Protein AF-D4MWE1-F1 (afdb_monomer_lite)

Organism: Anaerostipes hadrus (NCBI:txid649756)

Sequence (87 aa):
MTAAFTAALNGIYLFIIPMGIWIGSSTTDYQSFVASFIFYLIFVSVVASILMKVLYAFVNAMQVGNAVEHTDQVLAEPEIPERSTEL

Structure (mmCIF, N/CA/C/O backbone):
data_AF-D4MWE1-F1
#
_entry.id   AF-D4MWE1-F1
#
loop_
_atom_site.group_PDB
_atom_site.id
_atom_site.type_symbol
_atom_site.label_atom_id
_atom_site.label_alt_id
_atom_site.label_comp_id
_atom_site.label_asym_id
_atom_site.label_entity_id
_atom_site.label_seq_id
_atom_site.pdbx_PDB_ins_code
_atom_site.Cartn_x
_atom_site.Cartn_y
_atom_site.Cartn_z
_atom_site.occupancy
_atom_site.B_iso_or_equiv
_atom_site.auth_seq_id
_atom_site.auth_comp_id
_atom_site.auth_asym_id
_atom_site.auth_atom_id
_atom_site.pdbx_PDB_model_num
ATOM 1 N N . MET A 1 1 ? -8.910 7.182 8.709 1.00 59.69 1 MET A N 1
ATOM 2 C CA . MET A 1 1 ? -8.247 5.964 8.178 1.00 59.69 1 MET A CA 1
ATOM 3 C C . MET A 1 1 ? -8.115 5.962 6.656 1.00 59.69 1 MET A C 1
ATOM 5 O O . MET A 1 1 ? -7.047 5.625 6.167 1.00 59.69 1 MET A O 1
ATOM 9 N N . THR A 1 2 ? -9.131 6.389 5.903 1.00 66.06 2 THR A N 1
ATOM 10 C CA . THR A 1 2 ? -9.121 6.462 4.427 1.00 66.06 2 THR A CA 1
ATOM 11 C C . THR A 1 2 ? -7.985 7.305 3.840 1.00 66.06 2 THR A C 1
ATOM 13 O O . THR A 1 2 ? -7.314 6.844 2.927 1.00 66.06 2 THR A O 1
ATOM 16 N N . ALA A 1 3 ? -7.706 8.494 4.385 1.00 74.69 3 ALA A N 1
ATOM 17 C CA . ALA A 1 3 ? -6.680 9.387 3.830 1.00 74.69 3 ALA A CA 1
ATOM 18 C C . ALA A 1 3 ? -5.254 8.807 3.889 1.00 74.69 3 ALA A C 1
ATOM 20 O O . ALA A 1 3 ? -4.525 8.883 2.907 1.00 74.69 3 ALA A O 1
ATOM 21 N N . ALA A 1 4 ? -4.869 8.185 5.009 1.00 76.88 4 ALA A N 1
ATOM 22 C CA . ALA A 1 4 ? -3.540 7.592 5.173 1.00 76.88 4 ALA A CA 1
ATOM 23 C C . ALA A 1 4 ? -3.334 6.377 4.256 1.00 76.88 4 ALA A C 1
ATOM 25 O O . ALA A 1 4 ? -2.272 6.230 3.659 1.00 76.88 4 ALA A O 1
ATOM 26 N N . PHE A 1 5 ? -4.365 5.543 4.091 1.00 73.88 5 PHE A N 1
ATOM 27 C CA . PHE A 1 5 ? -4.314 4.401 3.181 1.00 73.88 5 PHE A CA 1
ATOM 28 C C . PHE A 1 5 ? -4.235 4.853 1.718 1.00 73.88 5 PHE A C 1
ATOM 30 O O . PHE A 1 5 ? -3.357 4.410 0.986 1.00 73.88 5 PHE A O 1
ATOM 37 N N . THR A 1 6 ? -5.068 5.811 1.303 1.00 74.62 6 THR A N 1
ATOM 38 C CA . THR A 1 6 ? -5.004 6.390 -0.049 1.00 74.62 6 THR A CA 1
ATOM 39 C C . THR A 1 6 ? -3.667 7.093 -0.312 1.00 74.62 6 THR A C 1
ATOM 41 O O . THR A 1 6 ? -3.127 6.990 -1.412 1.00 74.62 6 THR A O 1
ATOM 44 N N . ALA A 1 7 ? -3.095 7.776 0.683 1.00 80.25 7 ALA A N 1
ATOM 45 C CA . ALA A 1 7 ? -1.769 8.382 0.576 1.00 80.25 7 ALA A CA 1
ATOM 46 C C . ALA A 1 7 ? -0.661 7.325 0.456 1.00 80.25 7 ALA A C 1
ATOM 48 O O . ALA A 1 7 ? 0.225 7.484 -0.376 1.00 80.25 7 ALA A O 1
ATOM 49 N N . ALA A 1 8 ? -0.731 6.228 1.216 1.00 79.12 8 ALA A N 1
ATOM 50 C CA . ALA A 1 8 ? 0.214 5.117 1.110 1.00 79.12 8 ALA A CA 1
ATOM 51 C C . ALA A 1 8 ? 0.136 4.426 -0.262 1.00 79.12 8 ALA A C 1
ATOM 53 O O . ALA A 1 8 ? 1.167 4.146 -0.872 1.00 79.12 8 ALA A O 1
ATOM 54 N N . LEU A 1 9 ? -1.078 4.218 -0.781 1.00 76.81 9 LEU A N 1
ATOM 55 C CA . LEU A 1 9 ? -1.297 3.646 -2.109 1.00 76.81 9 LEU A CA 1
ATOM 56 C C . LEU A 1 9 ? -0.757 4.531 -3.229 1.00 76.81 9 LEU A C 1
ATOM 58 O O . LEU A 1 9 ? -0.123 4.026 -4.145 1.00 76.81 9 LEU A O 1
ATOM 62 N N . ASN A 1 10 ? -0.973 5.844 -3.161 1.00 80.44 10 ASN A N 1
ATOM 63 C CA . ASN A 1 10 ? -0.420 6.757 -4.162 1.00 80.44 10 ASN A CA 1
ATOM 64 C C . ASN A 1 10 ? 1.097 6.941 -3.995 1.00 80.44 10 ASN A C 1
ATOM 66 O O . ASN A 1 10 ? 1.828 7.050 -4.977 1.00 80.44 10 ASN A O 1
ATOM 70 N N . GLY A 1 11 ? 1.584 6.929 -2.754 1.00 83.62 11 GLY A N 1
ATOM 71 C CA . GLY A 1 11 ? 2.999 7.065 -2.425 1.00 83.62 11 GLY A CA 1
ATOM 72 C C . GLY A 1 11 ? 3.850 5.894 -2.910 1.00 83.62 11 GLY A C 1
ATOM 73 O O . GLY A 1 11 ? 5.018 6.095 -3.234 1.00 83.62 11 GLY A O 1
ATOM 74 N N . ILE A 1 12 ? 3.281 4.692 -3.045 1.00 83.44 12 ILE A N 1
ATOM 75 C CA . ILE A 1 12 ? 4.030 3.530 -3.539 1.00 83.44 12 ILE A CA 1
ATOM 76 C C . ILE A 1 12 ? 4.527 3.736 -4.978 1.00 83.44 12 ILE A C 1
ATOM 78 O O . ILE A 1 12 ? 5.619 3.286 -5.324 1.00 83.44 12 ILE A O 1
ATOM 82 N N . TYR A 1 13 ? 3.794 4.498 -5.798 1.00 83.31 13 TYR A N 1
ATOM 83 C CA . TYR A 1 13 ? 4.207 4.809 -7.168 1.00 83.31 13 TYR A CA 1
ATOM 84 C C . TYR A 1 13 ? 5.450 5.704 -7.219 1.00 83.31 13 TYR A C 1
ATOM 86 O O . TYR A 1 13 ? 6.254 5.558 -8.138 1.00 83.31 13 TYR A O 1
ATOM 94 N N . LEU A 1 14 ? 5.672 6.559 -6.210 1.00 86.94 14 LEU A N 1
ATOM 95 C CA . LEU A 1 14 ? 6.899 7.363 -6.115 1.00 86.94 14 LEU A CA 1
ATOM 96 C C . LEU A 1 14 ? 8.152 6.493 -5.970 1.00 86.94 14 LEU A C 1
ATOM 98 O O . LEU A 1 14 ? 9.231 6.930 -6.355 1.00 86.94 14 LEU A O 1
ATOM 102 N N . PHE A 1 15 ? 8.017 5.273 -5.446 1.00 86.81 15 PHE A N 1
ATOM 103 C CA . PHE A 1 15 ? 9.130 4.338 -5.287 1.00 86.81 15 PHE A CA 1
ATOM 104 C C . PHE A 1 15 ? 9.204 3.305 -6.419 1.00 86.81 15 PHE A C 1
ATOM 106 O O . PHE A 1 15 ? 10.291 2.989 -6.906 1.00 86.81 15 PHE A O 1
ATOM 113 N N . ILE A 1 16 ? 8.053 2.805 -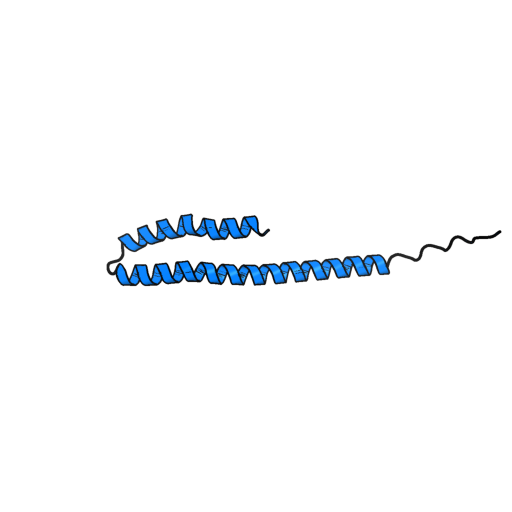6.882 1.00 87.50 16 ILE A N 1
ATOM 114 C CA . ILE A 1 16 ? 7.992 1.784 -7.935 1.00 87.50 16 ILE A CA 1
ATOM 115 C C . ILE A 1 16 ? 8.479 2.330 -9.282 1.00 87.50 16 ILE A C 1
ATOM 117 O O . ILE A 1 16 ? 9.176 1.612 -9.996 1.00 87.50 16 ILE A O 1
ATOM 121 N N . ILE A 1 17 ? 8.161 3.580 -9.638 1.00 88.12 17 ILE A N 1
ATOM 122 C CA . ILE A 1 17 ? 8.560 4.147 -10.937 1.00 88.12 17 ILE A CA 1
ATOM 123 C C . ILE A 1 17 ? 10.092 4.277 -11.064 1.00 88.12 17 ILE A C 1
ATOM 125 O O . ILE A 1 17 ? 10.636 3.742 -12.033 1.00 88.12 17 ILE A O 1
ATOM 129 N N . PRO A 1 18 ? 10.828 4.882 -10.106 1.00 89.81 18 PRO A N 1
ATOM 130 C CA . PRO A 1 18 ? 12.291 4.917 -10.155 1.00 89.81 18 PRO A CA 1
ATOM 131 C C . PRO A 1 18 ? 12.931 3.526 -10.167 1.00 89.81 18 PRO A C 1
ATOM 133 O O . PRO A 1 18 ? 13.844 3.283 -10.955 1.00 89.81 18 PRO A O 1
ATOM 136 N N . MET A 1 19 ? 12.432 2.595 -9.343 1.00 87.06 19 MET A N 1
ATOM 137 C CA . MET A 1 19 ? 12.934 1.215 -9.327 1.00 87.06 19 MET A CA 1
ATOM 138 C C . MET A 1 19 ? 12.697 0.497 -10.656 1.00 87.06 19 MET A C 1
ATOM 140 O O . MET A 1 19 ? 13.577 -0.217 -11.133 1.00 87.06 19 MET A O 1
ATOM 144 N N . GLY A 1 20 ? 11.537 0.711 -11.276 1.00 86.94 20 GLY A N 1
ATOM 145 C CA . GLY A 1 20 ? 11.215 0.168 -12.591 1.00 86.94 20 GLY A CA 1
ATOM 146 C C . GLY A 1 20 ? 12.144 0.689 -13.684 1.00 86.94 20 GLY A C 1
ATOM 147 O O . GLY A 1 20 ? 12.611 -0.094 -14.505 1.00 86.94 20 GLY A O 1
ATOM 148 N N . ILE A 1 21 ? 12.476 1.984 -13.668 1.00 86.44 21 ILE A N 1
ATOM 149 C CA . ILE A 1 21 ? 13.432 2.580 -14.617 1.00 86.44 21 ILE A CA 1
ATOM 150 C C . ILE A 1 21 ? 14.838 2.014 -14.396 1.00 86.44 21 ILE A C 1
ATOM 152 O O . ILE A 1 21 ? 15.520 1.665 -15.360 1.00 86.44 21 ILE A O 1
ATOM 156 N N . TRP A 1 22 ? 15.264 1.878 -13.138 1.00 88.12 22 TRP A N 1
ATOM 157 C CA . TRP A 1 22 ? 16.586 1.345 -12.819 1.00 88.12 22 TRP A CA 1
ATOM 158 C C . TRP A 1 22 ? 16.737 -0.116 -13.267 1.00 88.12 22 TRP A C 1
ATOM 160 O O . TRP A 1 22 ? 17.695 -0.438 -13.968 1.00 88.12 22 TRP A O 1
ATOM 170 N N . ILE A 1 23 ? 15.759 -0.977 -12.969 1.00 85.69 23 ILE A N 1
ATOM 171 C CA . ILE A 1 23 ? 15.738 -2.382 -13.420 1.00 85.69 23 ILE A CA 1
ATOM 172 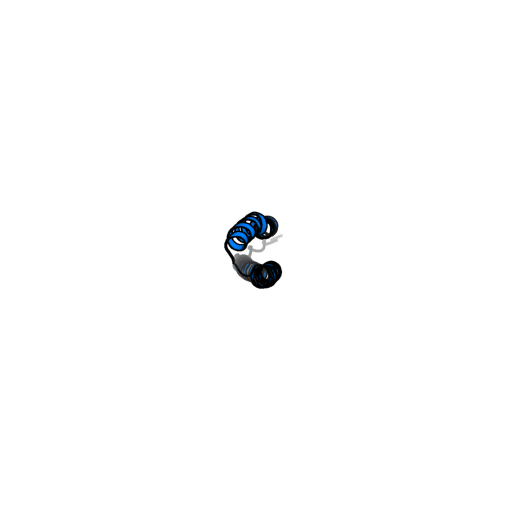C C . ILE A 1 23 ? 15.562 -2.490 -14.945 1.00 85.69 23 ILE A C 1
ATOM 174 O O . ILE A 1 23 ? 16.171 -3.345 -15.589 1.00 85.69 23 ILE A O 1
ATOM 178 N N . GLY A 1 24 ? 14.766 -1.606 -15.548 1.00 83.88 24 GLY A N 1
ATOM 179 C CA . GLY A 1 24 ? 14.584 -1.561 -16.997 1.00 83.88 24 GLY A CA 1
ATOM 180 C C . GLY A 1 24 ? 15.880 -1.239 -17.741 1.00 83.88 24 GLY A C 1
ATOM 181 O O . GLY A 1 24 ? 16.108 -1.778 -18.819 1.00 83.88 24 GLY A O 1
ATOM 182 N N . SER A 1 25 ? 16.757 -0.420 -17.148 1.00 80.12 25 SER A N 1
ATOM 183 C CA . SER A 1 25 ? 18.052 -0.055 -17.741 1.00 80.12 25 SER A CA 1
ATOM 184 C C . SER A 1 25 ? 19.084 -1.191 -17.773 1.00 80.12 25 SER A C 1
ATOM 186 O O . SER A 1 25 ? 20.014 -1.136 -18.575 1.00 80.12 25 SER A O 1
ATOM 188 N N . SER A 1 26 ? 18.926 -2.227 -16.941 1.00 80.75 26 SER A N 1
ATOM 189 C CA . SER A 1 26 ? 19.820 -3.396 -16.898 1.00 80.75 26 SER A CA 1
ATOM 190 C C . SER A 1 26 ? 19.298 -4.605 -17.683 1.00 80.75 26 SER A C 1
ATOM 192 O O . SER A 1 26 ? 19.994 -5.615 -17.791 1.00 80.75 26 SER A O 1
ATOM 194 N N . THR A 1 27 ? 18.089 -4.514 -18.243 1.00 81.25 27 THR A N 1
ATOM 195 C CA . THR A 1 27 ? 17.430 -5.611 -18.959 1.00 81.25 27 THR A CA 1
ATOM 196 C C . THR A 1 27 ? 17.719 -5.555 -20.461 1.00 81.25 27 THR A C 1
ATOM 198 O O . THR A 1 27 ? 17.651 -4.500 -21.084 1.00 81.25 27 THR A O 1
ATOM 201 N N . THR A 1 28 ? 18.000 -6.710 -21.067 1.00 79.62 28 THR A N 1
ATOM 202 C CA . THR A 1 28 ? 18.251 -6.859 -22.512 1.00 79.62 28 THR A CA 1
ATOM 203 C C . THR A 1 28 ? 16.976 -6.867 -23.364 1.00 79.62 28 THR A C 1
ATOM 205 O O . THR A 1 28 ? 17.017 -6.423 -24.508 1.00 79.62 28 THR A O 1
ATOM 208 N N . ASP A 1 29 ? 15.843 -7.328 -22.819 1.00 85.88 29 ASP A N 1
ATOM 209 C CA . ASP A 1 29 ? 14.519 -7.307 -23.464 1.00 85.88 29 ASP A CA 1
ATOM 210 C C . ASP A 1 29 ? 13.584 -6.294 -22.783 1.00 85.88 29 ASP A C 1
ATOM 212 O O . ASP A 1 29 ? 12.787 -6.609 -21.892 1.00 85.88 29 ASP A O 1
ATOM 216 N N . TYR A 1 30 ? 13.709 -5.038 -23.207 1.00 86.69 30 TYR A N 1
ATOM 217 C CA . TYR A 1 30 ? 12.929 -3.931 -22.661 1.00 86.69 30 TYR A CA 1
ATOM 218 C C . TYR A 1 30 ? 11.425 -4.061 -22.955 1.00 86.69 30 TYR A C 1
ATOM 220 O O . TYR A 1 30 ? 10.599 -3.688 -22.123 1.00 86.69 30 TYR A O 1
ATOM 228 N 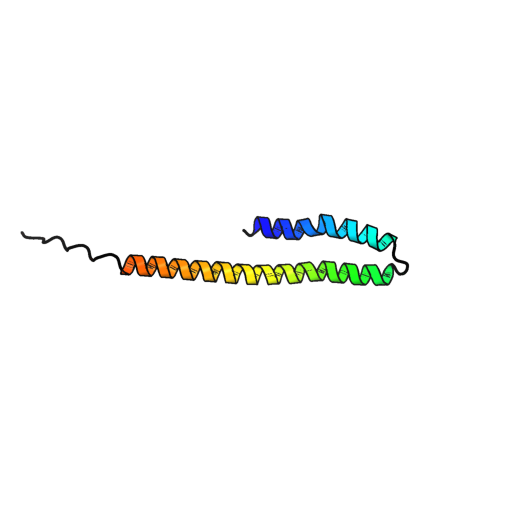N . GLN A 1 31 ? 11.045 -4.613 -24.111 1.00 87.62 31 GLN A N 1
ATOM 229 C CA . GLN A 1 31 ? 9.641 -4.706 -24.517 1.00 87.62 31 GLN A CA 1
ATOM 230 C C . GLN A 1 31 ? 8.862 -5.665 -23.610 1.00 87.62 31 GLN A C 1
ATOM 232 O O . GLN A 1 31 ? 7.782 -5.319 -23.122 1.00 87.62 31 GLN A O 1
ATOM 237 N N . SER A 1 32 ? 9.423 -6.849 -23.353 1.00 88.88 32 SER A N 1
ATOM 238 C CA . SER A 1 32 ? 8.813 -7.840 -22.460 1.00 88.88 32 SER A CA 1
ATOM 239 C C . SER A 1 32 ? 8.755 -7.344 -21.009 1.00 88.88 32 SER A C 1
ATOM 241 O O . SER A 1 32 ? 7.738 -7.503 -20.318 1.00 88.88 32 SER A O 1
ATOM 243 N N . PHE A 1 33 ? 9.811 -6.652 -20.565 1.00 90.31 33 PHE A N 1
ATOM 244 C CA . PHE A 1 33 ? 9.859 -6.033 -19.242 1.00 90.31 33 PHE A CA 1
ATOM 245 C C . PHE A 1 33 ? 8.767 -4.974 -19.057 1.00 90.31 33 PHE A C 1
ATOM 247 O O . PHE A 1 33 ? 8.000 -5.055 -18.098 1.00 90.31 33 PHE A O 1
ATOM 254 N N . VAL A 1 34 ? 8.650 -4.008 -19.975 1.00 90.00 34 VAL A N 1
ATOM 255 C CA . VAL A 1 34 ? 7.677 -2.908 -19.860 1.00 90.00 34 VAL A CA 1
ATOM 256 C C . VAL A 1 34 ? 6.239 -3.421 -19.894 1.00 90.00 34 VAL A C 1
ATOM 258 O O . VAL A 1 34 ? 5.414 -2.950 -19.110 1.00 90.00 34 VAL A O 1
ATOM 261 N N . ALA A 1 35 ? 5.934 -4.409 -20.742 1.00 91.12 35 ALA A N 1
ATOM 262 C CA . ALA A 1 35 ? 4.605 -5.018 -20.789 1.00 91.12 35 ALA A CA 1
ATOM 263 C C . ALA A 1 35 ? 4.215 -5.631 -19.432 1.00 91.12 35 ALA A C 1
ATOM 265 O O . ALA A 1 35 ? 3.133 -5.358 -18.906 1.00 91.12 35 ALA A O 1
ATOM 266 N N . SER A 1 36 ? 5.131 -6.394 -18.829 1.00 91.00 36 SER A N 1
ATOM 267 C CA . SER A 1 36 ? 4.932 -6.991 -17.503 1.00 91.00 36 SER A CA 1
ATOM 268 C C . SER A 1 36 ? 4.854 -5.924 -16.407 1.00 91.00 36 SER A C 1
ATOM 270 O O . SER A 1 36 ? 4.019 -6.003 -15.507 1.00 91.00 36 SER A O 1
ATOM 272 N N . PHE A 1 37 ? 5.688 -4.888 -16.491 1.00 90.44 37 PHE A N 1
ATOM 273 C CA . PHE A 1 37 ? 5.739 -3.806 -15.514 1.00 90.44 37 PHE A CA 1
ATOM 274 C C . PHE A 1 37 ? 4.438 -2.993 -15.478 1.00 90.44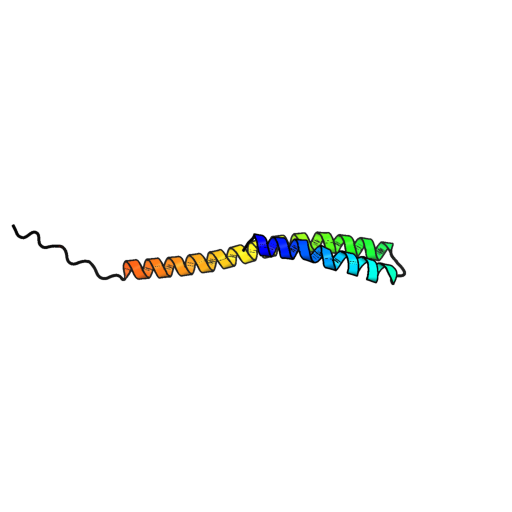 37 PHE A C 1
ATOM 276 O O . PHE A 1 37 ? 3.878 -2.776 -14.403 1.00 90.44 37 PHE A O 1
ATOM 283 N N . ILE A 1 38 ? 3.904 -2.605 -16.642 1.00 90.00 38 ILE A N 1
ATOM 284 C CA . ILE A 1 38 ? 2.617 -1.900 -16.739 1.00 90.00 38 ILE A CA 1
ATOM 285 C C . ILE A 1 38 ? 1.474 -2.791 -16.239 1.00 90.00 38 ILE A C 1
ATOM 287 O O . ILE A 1 38 ? 0.598 -2.312 -15.516 1.00 90.00 38 ILE A O 1
ATOM 291 N N . PHE A 1 39 ? 1.497 -4.087 -16.567 1.00 92.50 39 PHE A N 1
ATOM 292 C CA . PHE A 1 39 ? 0.512 -5.040 -16.056 1.00 92.50 39 PHE A CA 1
ATOM 293 C C . PHE A 1 39 ? 0.483 -5.046 -14.521 1.00 92.50 39 PHE A C 1
ATOM 295 O O . PHE A 1 39 ? -0.581 -4.860 -13.926 1.00 92.50 39 PHE A O 1
ATOM 302 N N . TYR A 1 40 ? 1.643 -5.173 -13.871 1.00 89.94 40 TYR A N 1
ATOM 303 C CA . TYR A 1 40 ? 1.723 -5.149 -12.409 1.00 89.94 40 TYR A CA 1
ATOM 304 C C . TYR A 1 40 ? 1.348 -3.788 -11.804 1.00 89.94 40 TYR A C 1
ATOM 306 O O . TYR A 1 40 ? 0.700 -3.761 -10.756 1.00 89.94 40 TYR A O 1
ATOM 314 N N . LEU A 1 41 ? 1.681 -2.670 -12.462 1.00 88.50 41 LEU A N 1
ATOM 315 C CA . LEU A 1 41 ? 1.283 -1.324 -12.025 1.00 88.50 41 LEU A CA 1
ATOM 316 C C . LEU A 1 41 ? -0.236 -1.131 -11.994 1.00 88.50 41 LEU A C 1
ATOM 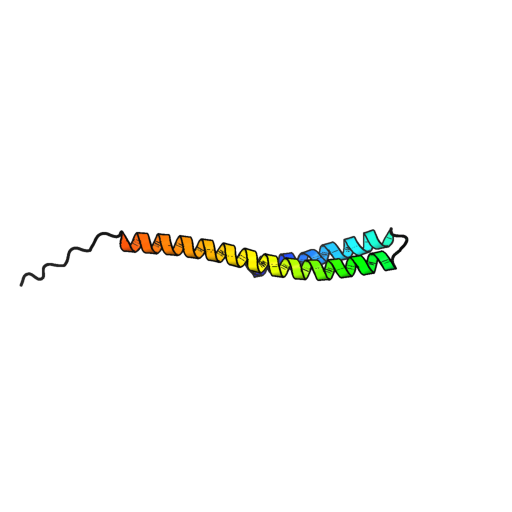318 O O . LEU A 1 41 ? -0.764 -0.501 -11.079 1.00 88.50 41 LEU A O 1
ATOM 322 N N . ILE A 1 42 ? -0.956 -1.673 -12.973 1.00 88.88 42 ILE A N 1
ATOM 323 C CA . ILE A 1 42 ? -2.421 -1.610 -12.974 1.00 88.88 42 ILE A CA 1
ATOM 324 C C . ILE A 1 42 ? -2.979 -2.614 -11.957 1.00 88.88 42 ILE A C 1
ATOM 326 O O . ILE A 1 42 ? -3.890 -2.289 -11.192 1.00 88.88 42 ILE A O 1
ATOM 330 N N . PHE A 1 43 ? -2.404 -3.816 -11.898 1.00 89.00 43 PHE A N 1
ATOM 331 C CA . PHE A 1 43 ? -2.866 -4.884 -11.015 1.00 89.00 43 PHE A CA 1
ATOM 332 C C . PHE A 1 43 ? -2.774 -4.509 -9.529 1.00 89.00 43 PHE A C 1
ATOM 334 O O . PHE A 1 43 ? -3.715 -4.765 -8.775 1.00 89.00 43 PHE A O 1
ATOM 341 N N . VAL A 1 44 ? -1.698 -3.838 -9.101 1.00 85.69 44 VAL A N 1
ATOM 342 C CA . VAL A 1 44 ? -1.543 -3.412 -7.699 1.00 85.69 44 VAL A CA 1
ATOM 343 C C . VAL A 1 44 ? -2.658 -2.456 -7.258 1.00 85.69 44 VAL A C 1
ATOM 345 O O . VAL A 1 44 ? -3.162 -2.585 -6.143 1.00 85.69 44 VAL A O 1
ATOM 348 N N . SER A 1 45 ? -3.124 -1.567 -8.144 1.00 82.81 45 SER A N 1
ATOM 349 C CA . SER A 1 45 ? -4.250 -0.658 -7.874 1.00 82.81 45 SER A CA 1
ATOM 350 C C . SER A 1 45 ? -5.568 -1.411 -7.638 1.00 82.81 45 SER A C 1
ATOM 352 O O . SER A 1 45 ? -6.357 -1.086 -6.741 1.00 82.81 45 SER A O 1
ATOM 354 N N . VAL A 1 46 ? -5.792 -2.480 -8.405 1.00 88.19 46 VAL A N 1
ATOM 355 C CA . VAL A 1 46 ? -6.973 -3.342 -8.258 1.00 88.19 46 VAL A CA 1
ATOM 356 C C . VAL A 1 46 ? -6.919 -4.112 -6.936 1.00 88.19 46 VAL A C 1
ATOM 358 O O . VAL A 1 46 ? -7.897 -4.110 -6.185 1.00 88.19 46 VAL A O 1
ATOM 361 N N . VAL A 1 47 ? -5.772 -4.711 -6.603 1.00 87.69 47 VAL A N 1
ATOM 362 C CA . VAL A 1 47 ? -5.578 -5.439 -5.334 1.00 87.69 47 VAL A CA 1
ATOM 363 C C . VAL A 1 47 ? -5.769 -4.514 -4.133 1.00 87.69 47 VAL A C 1
ATOM 365 O O . VAL A 1 47 ? -6.467 -4.864 -3.181 1.00 87.69 47 VAL A O 1
ATOM 368 N N . ALA A 1 48 ? -5.219 -3.304 -4.199 1.00 84.88 48 ALA A N 1
ATOM 369 C CA . ALA A 1 48 ? -5.390 -2.282 -3.177 1.00 84.88 48 ALA A CA 1
ATOM 370 C C . ALA A 1 48 ? -6.865 -1.927 -2.925 1.00 84.88 48 ALA A C 1
ATOM 372 O O . ALA A 1 48 ? -7.296 -1.797 -1.777 1.00 84.88 48 ALA A O 1
ATOM 373 N N . SER A 1 49 ? -7.658 -1.828 -3.993 1.00 83.44 49 SER A N 1
ATOM 374 C CA . SER A 1 49 ? -9.096 -1.553 -3.906 1.00 83.44 49 SER A CA 1
ATOM 375 C C . SER A 1 49 ? -9.859 -2.680 -3.200 1.00 83.44 49 SER A C 1
ATOM 377 O O . SER A 1 49 ? -10.775 -2.420 -2.417 1.00 83.44 49 SER A O 1
ATOM 379 N N . ILE A 1 50 ? -9.473 -3.937 -3.435 1.00 88.81 50 ILE A N 1
ATOM 380 C CA . ILE A 1 50 ? -10.056 -5.104 -2.754 1.00 88.81 50 ILE A CA 1
ATOM 381 C C . ILE A 1 50 ? -9.650 -5.111 -1.278 1.00 88.81 50 ILE A C 1
ATOM 383 O O . ILE A 1 50 ? -10.505 -5.288 -0.409 1.00 88.81 50 ILE A O 1
ATOM 387 N N . LEU A 1 51 ? -8.373 -4.850 -0.983 1.00 87.75 51 LEU A N 1
ATOM 388 C CA . LEU A 1 51 ? -7.867 -4.777 0.387 1.00 87.75 51 LEU A CA 1
ATOM 389 C C . LEU A 1 51 ? -8.610 -3.716 1.209 1.00 87.75 51 LEU A C 1
ATOM 391 O O . LEU A 1 51 ? -8.929 -3.953 2.371 1.00 87.75 51 LEU A O 1
ATOM 395 N N . MET A 1 52 ? -8.964 -2.585 0.595 1.00 86.25 52 MET A N 1
ATOM 396 C CA . MET A 1 52 ? -9.761 -1.548 1.251 1.00 86.25 52 MET A CA 1
ATOM 397 C C . MET A 1 52 ? -11.149 -2.044 1.671 1.00 86.25 52 MET A C 1
ATOM 399 O O . MET A 1 52 ? -11.608 -1.749 2.774 1.00 86.25 52 MET A O 1
ATOM 403 N N . LYS A 1 53 ? -11.815 -2.827 0.813 1.00 87.94 53 LYS A N 1
ATOM 404 C CA . LYS A 1 53 ? -13.117 -3.433 1.138 1.00 87.94 53 LYS A CA 1
ATOM 405 C C . LYS A 1 53 ? -12.997 -4.412 2.301 1.00 87.94 53 LYS A C 1
ATOM 407 O O . LYS A 1 53 ? -13.844 -4.409 3.190 1.00 87.94 53 LYS A O 1
ATOM 412 N N . VAL A 1 54 ? -11.935 -5.213 2.306 1.00 89.62 54 VAL A N 1
ATOM 413 C CA . VAL A 1 54 ? -11.643 -6.161 3.388 1.00 89.62 54 VAL A CA 1
ATOM 414 C C . VAL A 1 54 ? -11.380 -5.423 4.704 1.00 89.62 54 VAL A C 1
ATOM 416 O O . VAL A 1 54 ? -11.989 -5.753 5.718 1.00 89.62 54 VAL A O 1
ATOM 419 N N . LEU A 1 55 ? -10.553 -4.373 4.689 1.00 88.69 55 LEU A N 1
ATOM 420 C CA . LEU A 1 55 ? -10.318 -3.525 5.859 1.00 88.69 55 LEU A CA 1
ATOM 421 C C . LEU A 1 55 ? -11.627 -2.925 6.383 1.00 88.69 55 LEU A C 1
ATOM 423 O O . LEU A 1 55 ? -11.885 -2.975 7.582 1.00 88.69 55 LEU A O 1
ATOM 427 N N . TYR A 1 56 ? -12.469 -2.393 5.497 1.00 87.75 56 TYR A N 1
ATOM 428 C CA . TYR A 1 56 ? -13.759 -1.826 5.886 1.00 87.75 56 TYR A CA 1
ATOM 429 C C . TYR A 1 56 ? -14.668 -2.865 6.556 1.00 87.75 56 TYR A C 1
ATOM 431 O O . TYR A 1 56 ? -15.272 -2.572 7.586 1.00 87.75 56 TYR A O 1
ATOM 439 N N . ALA A 1 57 ? -14.709 -4.097 6.040 1.00 89.88 57 ALA A N 1
ATOM 440 C CA . ALA A 1 57 ? -15.448 -5.188 6.670 1.00 89.88 57 ALA A CA 1
ATOM 441 C C . ALA A 1 57 ? -14.935 -5.492 8.090 1.00 89.88 57 ALA A C 1
ATOM 443 O O . ALA A 1 57 ? -15.744 -5.643 9.005 1.00 89.88 57 ALA A O 1
ATOM 444 N N . PHE A 1 58 ? -13.615 -5.508 8.302 1.00 88.44 58 PHE A N 1
ATOM 445 C CA . PHE A 1 58 ? -13.036 -5.695 9.638 1.00 88.44 58 PHE A CA 1
ATOM 446 C C . PHE A 1 58 ? -13.374 -4.550 10.598 1.00 88.44 58 PHE A C 1
ATOM 448 O O . PHE A 1 58 ? -13.766 -4.798 11.737 1.00 88.44 58 PHE A O 1
ATOM 455 N N . VAL A 1 59 ? -13.267 -3.298 10.146 1.00 87.56 59 VAL A N 1
ATOM 456 C CA . VAL A 1 59 ? -13.634 -2.128 10.962 1.00 87.56 59 VAL A CA 1
ATOM 457 C C . VAL A 1 59 ? -15.123 -2.174 11.319 1.00 87.56 59 VAL A C 1
ATOM 459 O O . VAL A 1 59 ? -15.489 -1.870 12.453 1.00 87.56 59 VAL A O 1
ATOM 462 N N . ASN A 1 60 ? -15.990 -2.588 10.396 1.00 88.12 60 ASN A N 1
ATOM 463 C CA . ASN A 1 60 ? -17.417 -2.745 10.673 1.00 88.12 60 ASN A CA 1
ATOM 464 C C . ASN A 1 60 ? -17.692 -3.860 11.685 1.00 88.12 60 ASN A C 1
ATOM 466 O O . ASN A 1 60 ? -18.481 -3.653 12.600 1.00 88.12 60 ASN A O 1
ATOM 470 N N . ALA A 1 61 ? -17.020 -5.008 11.570 1.00 86.44 61 ALA A N 1
ATOM 471 C CA . ALA A 1 61 ? -17.166 -6.101 12.529 1.00 86.44 61 ALA A CA 1
ATOM 472 C C . ALA A 1 61 ? -16.781 -5.668 13.955 1.00 86.44 61 ALA A C 1
ATOM 474 O O . ALA A 1 61 ? -17.526 -5.927 14.898 1.00 86.44 61 ALA A O 1
ATOM 475 N N . MET A 1 62 ? -15.668 -4.942 14.106 1.00 89.69 62 MET A N 1
ATOM 476 C CA . MET A 1 62 ? -15.252 -4.394 15.404 1.00 89.69 62 MET A CA 1
ATOM 477 C C . MET A 1 62 ? -16.252 -3.368 15.952 1.00 89.69 62 MET A C 1
ATOM 479 O O . MET A 1 62 ? -16.567 -3.390 17.139 1.00 89.69 62 MET A O 1
ATOM 483 N N . GLN A 1 63 ? -16.778 -2.484 15.098 1.00 86.12 63 GLN A N 1
ATOM 484 C CA . GLN A 1 63 ? -17.783 -1.499 15.509 1.00 86.12 63 GLN A CA 1
ATOM 485 C C . GLN A 1 63 ? -19.083 -2.156 15.979 1.00 86.12 63 GLN A C 1
ATOM 487 O O . GLN A 1 63 ? -19.642 -1.725 16.982 1.00 86.12 63 GLN A O 1
ATOM 492 N N . VAL A 1 64 ? -19.550 -3.197 15.282 1.00 85.50 64 VAL A N 1
ATOM 493 C CA . VAL A 1 64 ? -20.746 -3.954 15.680 1.00 85.50 64 VAL A CA 1
ATOM 494 C C . VAL A 1 64 ? -20.522 -4.651 17.018 1.00 85.50 64 VAL A C 1
ATOM 496 O O . VAL A 1 64 ? -21.384 -4.555 17.883 1.00 85.50 64 VAL A O 1
ATOM 499 N N . GLY A 1 65 ? -19.364 -5.289 17.219 1.00 84.12 65 GLY A N 1
ATOM 500 C CA . GLY A 1 65 ? -19.022 -5.912 18.503 1.00 84.12 65 GLY A CA 1
ATOM 501 C C . GLY A 1 65 ? -19.070 -4.912 19.659 1.00 84.12 65 GLY A C 1
ATOM 502 O O . GLY A 1 65 ? -19.793 -5.123 20.626 1.00 84.12 65 GLY A O 1
ATOM 503 N N . ASN A 1 66 ? -18.399 -3.770 19.501 1.00 82.19 66 ASN A N 1
ATOM 504 C CA . ASN A 1 66 ? -18.411 -2.707 20.505 1.00 82.19 66 ASN A CA 1
ATOM 505 C C . ASN A 1 66 ? -19.838 -2.172 20.749 1.00 82.19 66 ASN A C 1
ATOM 507 O O . ASN A 1 66 ? -20.237 -1.980 21.889 1.00 82.19 66 ASN A O 1
ATOM 511 N N . ALA A 1 67 ? -20.648 -1.970 19.704 1.00 79.88 67 ALA A N 1
ATOM 512 C CA . ALA A 1 67 ? -22.032 -1.507 19.856 1.00 79.88 67 ALA A CA 1
ATOM 513 C C . ALA A 1 67 ? -22.924 -2.502 20.624 1.00 79.88 67 ALA A C 1
ATOM 515 O O . ALA A 1 67 ? -23.790 -2.080 21.394 1.00 79.88 67 ALA A O 1
ATOM 516 N N . VAL A 1 68 ? -22.710 -3.807 20.436 1.00 84.75 68 VAL A N 1
ATOM 517 C CA . VAL A 1 68 ? -23.406 -4.853 21.199 1.00 84.75 68 VAL A CA 1
ATOM 518 C C . VAL A 1 68 ? -22.997 -4.803 22.669 1.00 84.75 68 VAL A C 1
ATOM 520 O O . VAL A 1 68 ? -23.878 -4.817 23.521 1.00 84.75 68 VAL A O 1
ATOM 523 N N . GLU A 1 69 ? -21.705 -4.654 22.972 1.00 83.25 69 GLU A N 1
ATOM 524 C CA . GLU A 1 69 ? -21.221 -4.496 24.353 1.00 83.25 69 GLU A CA 1
ATOM 525 C C . GLU A 1 69 ? -21.833 -3.269 25.047 1.00 83.25 69 GLU A C 1
ATOM 527 O O . GLU A 1 69 ? -22.287 -3.373 26.183 1.00 83.25 69 GLU A O 1
ATOM 532 N N . HIS A 1 70 ? -21.925 -2.123 24.361 1.00 83.88 70 HIS A N 1
ATOM 533 C CA . HIS A 1 70 ? -22.595 -0.929 24.908 1.00 83.88 70 HIS A CA 1
ATOM 534 C C . HIS A 1 70 ? -24.091 -1.155 25.145 1.00 83.88 70 HIS A C 1
ATOM 536 O O . HIS A 1 70 ? -24.646 -0.667 26.125 1.00 83.88 70 HIS A O 1
ATOM 542 N N . THR A 1 71 ? -24.759 -1.892 24.256 1.00 83.44 71 THR A N 1
ATOM 543 C CA . THR A 1 71 ? -26.190 -2.200 24.407 1.00 83.44 71 THR A CA 1
ATOM 544 C C . THR A 1 71 ? -26.428 -3.126 25.596 1.00 83.44 71 THR A C 1
ATOM 546 O O . THR A 1 71 ? -27.360 -2.902 26.365 1.00 83.44 71 THR A O 1
ATOM 549 N N . ASP A 1 72 ? -25.567 -4.128 25.770 1.00 84.44 72 ASP A N 1
ATOM 550 C CA . ASP A 1 72 ? -25.611 -5.047 26.907 1.00 84.44 72 ASP A CA 1
ATOM 551 C C . ASP A 1 72 ? -25.379 -4.304 28.231 1.00 84.44 72 ASP A C 1
ATOM 553 O O . ASP A 1 72 ? -26.132 -4.486 29.181 1.00 84.44 72 ASP A O 1
ATOM 557 N N . GLN A 1 73 ? -24.426 -3.365 28.264 1.00 82.12 73 GLN A N 1
ATOM 558 C CA . GLN A 1 73 ? -24.192 -2.497 29.425 1.00 82.12 73 GLN A CA 1
ATOM 559 C C . GLN A 1 73 ? -25.414 -1.644 29.788 1.00 82.12 73 GLN A C 1
ATOM 561 O O . GLN A 1 73 ? -25.750 -1.542 30.964 1.00 82.12 73 GLN A O 1
ATOM 566 N N . VAL A 1 74 ? -26.099 -1.054 28.801 1.00 81.00 74 VAL A N 1
ATOM 567 C CA . VAL A 1 74 ? -27.318 -0.261 29.044 1.00 81.00 74 VAL A CA 1
ATOM 568 C C . VAL A 1 74 ? -28.469 -1.136 29.541 1.00 81.00 74 VAL A C 1
ATOM 570 O O . VAL A 1 74 ? -29.228 -0.702 30.402 1.00 81.00 74 VAL A O 1
ATOM 573 N N . LEU A 1 75 ? -28.609 -2.360 29.023 1.00 79.38 75 LEU A N 1
ATOM 574 C CA . LEU A 1 75 ? -29.623 -3.306 29.502 1.00 79.38 75 LEU A CA 1
ATOM 575 C C . LEU A 1 75 ? -29.315 -3.853 30.902 1.00 79.38 75 LEU A C 1
ATOM 577 O O . LEU A 1 75 ? -30.242 -4.214 31.622 1.00 79.38 75 LEU A O 1
ATOM 581 N N . ALA A 1 76 ? -28.037 -3.946 31.266 1.00 81.62 76 ALA A N 1
ATOM 582 C CA . ALA A 1 76 ? -27.589 -4.429 32.567 1.00 81.62 76 ALA A CA 1
ATOM 583 C C . ALA A 1 76 ? -27.628 -3.353 33.668 1.00 81.62 76 ALA A C 1
ATOM 585 O O . ALA A 1 76 ? -27.433 -3.688 34.839 1.00 81.62 76 ALA A O 1
ATOM 586 N N . GLU A 1 77 ? -27.863 -2.082 33.319 1.00 80.50 77 GLU A N 1
ATOM 587 C CA . GLU A 1 77 ? -27.995 -1.003 34.298 1.00 80.50 77 GLU A CA 1
ATOM 588 C C . GLU A 1 77 ? -29.209 -1.273 35.211 1.00 80.50 77 GLU A C 1
ATOM 590 O O . GLU A 1 77 ? -30.312 -1.520 34.710 1.00 80.50 77 GLU A O 1
ATOM 595 N N . PRO A 1 78 ? -29.037 -1.252 36.546 1.00 77.06 78 PRO A N 1
ATOM 596 C CA . PRO A 1 78 ? -30.122 -1.510 37.481 1.00 77.06 78 PRO A CA 1
ATOM 597 C C . PRO A 1 78 ? -31.278 -0.522 37.301 1.00 77.06 78 PRO A C 1
ATOM 599 O O . PRO A 1 78 ? -31.093 0.684 37.131 1.00 77.06 78 PRO A O 1
ATOM 602 N N . GLU A 1 79 ? -32.495 -1.053 37.378 1.00 72.56 79 GLU A N 1
ATOM 603 C CA . GLU A 1 79 ? -33.730 -0.285 37.266 1.00 72.56 79 GLU A CA 1
ATOM 604 C C . GLU A 1 79 ? -33.803 0.830 38.323 1.00 72.56 79 GLU A C 1
ATOM 606 O O . GLU A 1 79 ? -33.577 0.618 39.518 1.00 72.56 79 GLU A O 1
ATOM 611 N N . ILE A 1 80 ? -34.093 2.053 37.866 1.00 75.38 80 ILE A N 1
ATOM 612 C CA . ILE A 1 80 ? -34.199 3.222 38.742 1.00 75.38 80 ILE A CA 1
ATOM 613 C C . ILE A 1 80 ? -35.433 3.026 39.631 1.00 75.38 80 ILE A C 1
ATOM 615 O O . ILE A 1 80 ? -36.525 2.841 39.090 1.00 75.38 80 ILE A O 1
ATOM 619 N N . PRO A 1 81 ? -35.302 3.096 40.971 1.00 70.75 81 PRO A N 1
ATOM 620 C CA . PRO A 1 81 ? -36.441 2.952 41.863 1.00 70.75 81 PRO A CA 1
ATOM 621 C C . PRO A 1 81 ? -37.473 4.028 41.535 1.00 70.75 81 PRO A C 1
ATOM 623 O O . PRO A 1 81 ? -37.178 5.229 41.546 1.00 70.75 81 PRO A O 1
ATOM 626 N N . GLU A 1 82 ? -38.681 3.580 41.205 1.00 59.0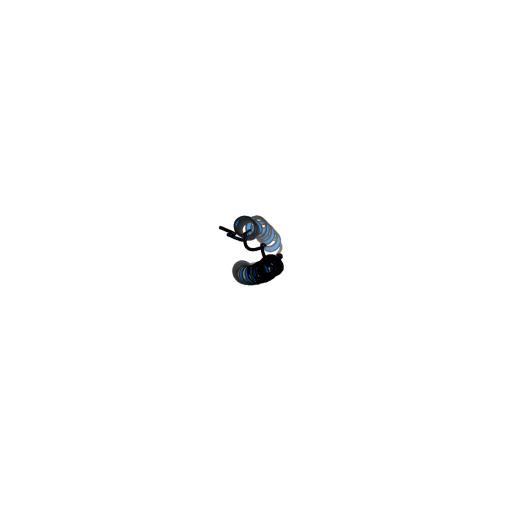0 82 GLU A N 1
ATOM 627 C CA . GLU A 1 82 ? -39.793 4.452 40.864 1.00 59.00 82 GLU A CA 1
ATOM 628 C C . GLU A 1 82 ? -40.037 5.391 42.052 1.00 59.00 82 GLU A C 1
ATOM 630 O O . GLU A 1 82 ? -40.181 4.945 43.194 1.00 59.00 82 GLU A O 1
ATOM 635 N N . ARG A 1 83 ? -40.009 6.712 41.817 1.00 57.38 83 ARG A N 1
ATOM 636 C CA . ARG A 1 83 ? -40.354 7.665 42.874 1.00 57.38 83 ARG A CA 1
ATOM 637 C C . ARG A 1 83 ? -41.788 7.375 43.288 1.00 57.38 83 ARG A C 1
ATOM 639 O O . ARG A 1 83 ? -42.719 7.689 42.548 1.00 57.38 83 ARG A O 1
ATOM 646 N N . SER A 1 84 ? -41.934 6.824 44.487 1.00 52.44 84 SER A N 1
ATOM 647 C CA . SER A 1 84 ? -43.187 6.732 45.211 1.00 52.44 84 SER A CA 1
ATOM 648 C C . SER A 1 84 ? -43.792 8.133 45.265 1.00 52.44 84 SER A C 1
ATOM 650 O O . SER A 1 84 ? -43.372 8.997 46.037 1.00 52.44 84 SER A O 1
ATOM 652 N N . THR A 1 85 ? -44.740 8.384 44.365 1.00 55.66 85 THR A N 1
ATOM 653 C CA . THR A 1 85 ? -45.645 9.520 44.470 1.00 55.66 85 THR A CA 1
ATOM 654 C C . THR A 1 85 ? -46.620 9.145 45.576 1.00 55.66 85 THR A C 1
ATOM 656 O O . THR A 1 85 ? -47.718 8.668 45.311 1.00 55.66 85 THR A O 1
ATOM 659 N N . GLU A 1 86 ? -46.171 9.259 46.823 1.00 48.12 86 GLU A N 1
ATOM 660 C CA . GLU A 1 86 ? -47.065 9.228 47.973 1.00 48.12 86 GLU A CA 1
ATOM 661 C C . GLU A 1 86 ? -47.530 10.666 48.209 1.00 48.12 86 GLU A C 1
ATOM 663 O O . GLU A 1 86 ? -46.753 11.545 48.589 1.00 48.12 86 GLU A O 1
ATOM 668 N N . LEU A 1 87 ? -48.787 10.881 47.809 1.00 40.19 87 LEU A N 1
ATOM 669 C CA . LEU A 1 87 ? -49.646 12.023 48.119 1.00 40.19 87 LEU A CA 1
ATOM 670 C C . LEU A 1 87 ? -49.826 12.207 49.630 1.00 40.19 87 LEU A C 1
ATOM 672 O O . LEU A 1 87 ? -49.919 11.181 50.339 1.00 40.19 87 LEU A O 1
#

pLDDT: mean 81.87, std 10.02, range [40.19, 92.5]

Secondary structure (DSSP, 8-state):
-HHHHHHHHHHHHHHHHHHHHHHHHT-S-HHHHHHHHHHHHHHHHHHHHHHHHHHHHHHHHHHHHHHHHHHHHHHHSPPPPP-----

Radius of gyration: 26.94 Å; chains: 1; bounding box: 70×20×73 Å

Foldseek 3Di:
DVVVLVCVLVVVCVVLVVVLVVVLVVDPDNPVSVVVSVVVVVVSVVVSVVVVVVVVVVVVVVVVVVVVVVVVVVVPPDDDPDPPPDD